Protein AF-A0A1L8ZDT9-F1 (afdb_monomer_lite)

Foldseek 3Di:
DAEQDDDVVQDNHGLLLALSNVCCVCPVVVDPDAAEYDECPDCSNVVPDPDSVVSVVSNVVSPHDYYHYD

Secondary structure (DSSP, 8-state):
-B---B-TTT-SSBGGG-HHHHHIIIIIS---S--EEEETTSHHHHTT-S-HHHHHHHHHHTT-SEEE--

Sequence (70 aa):
MIGHVNVPKISKDITSMSKSIVNIIRENLNITSIMMTDSYDMGAITRSFSNIENAIKKSLSSGVNIVLVP

pLDDT: mean 95.81, std 3.09, range [79.69, 98.19]

InterPro domains:
  IPR001764 Glycoside hydrolase, family 3, N-terminal [PF00933] (1-70)
  IPR017853 Glycoside hydrolase superfamily [SSF51445] (1-70)
  IPR036962 Glycoside hydrolase, family 3, N-terminal domain superfamily [G3DSA:3.20.20.300] (1-70)

Radius of gyration: 11.29 Å; chains: 1; bounding box: 29×17×29 Å

Organism: Borrelia bissettiae (NCBI:txid64897)

Structure (mmCIF, N/CA/C/O ba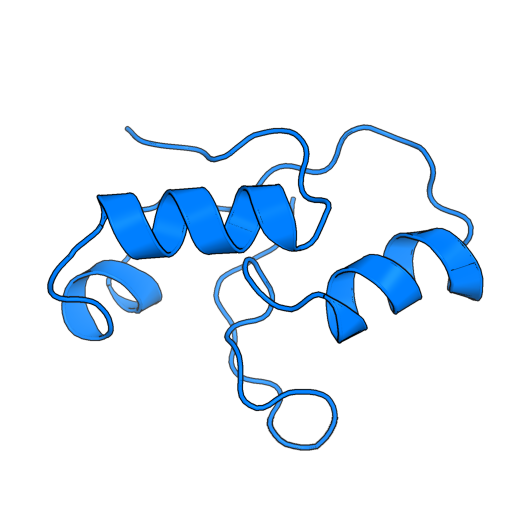ckbone):
data_AF-A0A1L8ZDT9-F1
#
_entry.id   AF-A0A1L8ZDT9-F1
#
loop_
_atom_site.group_PDB
_atom_site.id
_atom_site.type_symbol
_atom_site.label_atom_id
_atom_site.label_alt_id
_atom_site.label_comp_id
_atom_site.label_asym_id
_atom_site.label_entity_id
_atom_site.label_seq_id
_atom_site.pdbx_PDB_ins_code
_atom_site.Cartn_x
_atom_site.Cartn_y
_atom_site.Cartn_z
_atom_site.occupancy
_atom_site.B_iso_or_equiv
_atom_site.auth_seq_id
_atom_site.auth_comp_id
_atom_site.auth_asym_id
_atom_site.auth_atom_id
_atom_site.pdbx_PDB_model_num
ATOM 1 N N . MET A 1 1 ? 1.496 -5.925 7.081 1.00 93.94 1 MET A N 1
ATOM 2 C CA . MET A 1 1 ? 2.167 -5.658 5.791 1.00 93.94 1 MET A CA 1
ATOM 3 C C . MET A 1 1 ? 1.141 -5.819 4.678 1.00 93.94 1 MET A C 1
ATOM 5 O O . MET A 1 1 ? 0.308 -6.711 4.795 1.00 93.94 1 MET A O 1
ATOM 9 N N . ILE A 1 2 ? 1.144 -4.956 3.661 1.00 97.12 2 ILE A N 1
ATOM 10 C CA . ILE A 1 2 ? 0.215 -5.005 2.523 1.00 97.12 2 ILE A CA 1
ATOM 11 C C . ILE A 1 2 ? 0.984 -5.460 1.282 1.00 97.12 2 ILE A C 1
ATOM 13 O O . ILE A 1 2 ? 1.879 -4.754 0.821 1.00 97.12 2 ILE A O 1
ATOM 17 N N . GLY A 1 3 ? 0.613 -6.623 0.745 1.00 97.00 3 GLY A N 1
ATOM 18 C CA . GLY A 1 3 ? 1.211 -7.185 -0.467 1.00 97.00 3 GLY A CA 1
ATOM 19 C C . GLY A 1 3 ? 0.843 -6.428 -1.745 1.00 97.00 3 GLY A C 1
ATOM 20 O O . GLY A 1 3 ? -0.061 -5.586 -1.755 1.00 97.00 3 GLY A O 1
ATOM 21 N N . HIS A 1 4 ? 1.516 -6.771 -2.843 1.00 97.06 4 HIS A N 1
ATOM 22 C CA . HIS A 1 4 ? 1.264 -6.228 -4.179 1.00 97.06 4 HIS A CA 1
ATOM 23 C C . HIS A 1 4 ? 0.360 -7.159 -5.000 1.00 97.06 4 HIS A C 1
ATOM 25 O O . HIS A 1 4 ? 0.836 -7.962 -5.798 1.00 97.06 4 HIS A O 1
ATOM 31 N N . VAL A 1 5 ? -0.957 -7.065 -4.792 1.00 97.00 5 VAL A N 1
ATOM 32 C CA . VAL A 1 5 ? -1.957 -7.930 -5.438 1.00 97.00 5 VAL A CA 1
ATOM 33 C C . VAL A 1 5 ? -3.007 -7.091 -6.169 1.00 97.00 5 VAL A C 1
ATOM 35 O O . VAL A 1 5 ? -3.371 -6.002 -5.726 1.00 97.00 5 VAL A O 1
ATOM 38 N N . ASN A 1 6 ? -3.524 -7.616 -7.282 1.00 96.62 6 ASN A N 1
ATOM 39 C CA . ASN A 1 6 ? -4.668 -7.040 -7.985 1.00 96.62 6 ASN A CA 1
ATOM 40 C C . ASN A 1 6 ? -5.979 -7.617 -7.446 1.00 96.62 6 ASN A C 1
ATOM 42 O O . ASN A 1 6 ? -6.202 -8.826 -7.507 1.00 96.62 6 ASN A O 1
ATOM 46 N N . VAL A 1 7 ? -6.877 -6.744 -6.982 1.00 96.94 7 VAL A N 1
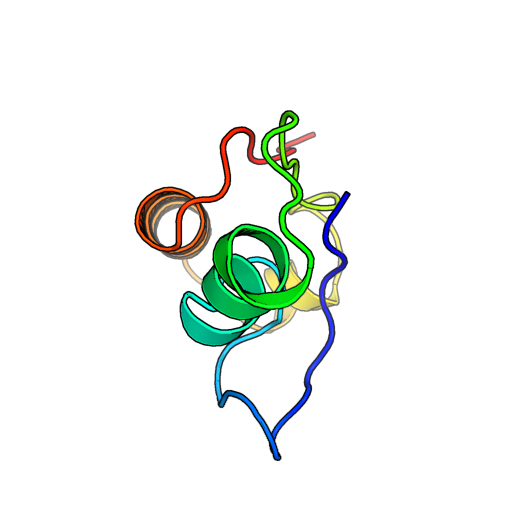ATOM 47 C CA . VAL A 1 7 ? -8.219 -7.122 -6.508 1.00 96.94 7 VAL A CA 1
ATOM 48 C C . VAL A 1 7 ? -9.274 -6.279 -7.244 1.00 96.94 7 VAL A C 1
ATOM 50 O O . VAL A 1 7 ? -9.898 -5.396 -6.652 1.00 96.94 7 VAL A O 1
ATOM 53 N N . PRO A 1 8 ? -9.497 -6.535 -8.550 1.00 96.44 8 PRO A N 1
ATOM 54 C CA . PRO A 1 8 ? -10.204 -5.620 -9.457 1.00 96.44 8 PRO A CA 1
ATOM 55 C C . PRO A 1 8 ? -11.678 -5.385 -9.107 1.00 96.44 8 PRO A C 1
ATOM 57 O O . PRO A 1 8 ? -12.251 -4.379 -9.512 1.00 96.44 8 PRO A O 1
ATOM 60 N N . LYS A 1 9 ? -12.298 -6.292 -8.342 1.00 97.81 9 LYS A N 1
ATOM 61 C CA . LYS A 1 9 ? -13.671 -6.117 -7.843 1.00 97.81 9 LYS A CA 1
ATOM 62 C C . LYS A 1 9 ? -13.782 -5.067 -6.728 1.00 97.81 9 LYS A C 1
ATOM 64 O O . LYS A 1 9 ? -14.887 -4.622 -6.451 1.00 97.81 9 LYS A O 1
ATOM 69 N N . ILE A 1 10 ? -12.668 -4.697 -6.089 1.00 96.75 10 ILE A N 1
ATOM 70 C CA . ILE A 1 10 ? -12.619 -3.724 -4.986 1.00 96.75 10 ILE A CA 1
ATOM 71 C C . ILE A 1 10 ? -11.898 -2.448 -5.425 1.00 96.75 10 ILE A C 1
ATOM 73 O O . ILE A 1 10 ? -12.360 -1.345 -5.151 1.00 96.75 10 ILE A O 1
ATOM 77 N N . SER A 1 11 ? -10.761 -2.582 -6.108 1.00 97.19 11 SER A N 1
ATOM 78 C CA . SER A 1 11 ? -9.973 -1.446 -6.576 1.00 97.19 11 SER A CA 1
ATOM 79 C C . SER A 1 11 ? -9.245 -1.779 -7.870 1.00 97.19 11 SER A C 1
ATOM 81 O O . SER A 1 11 ? -8.812 -2.910 -8.078 1.00 97.19 11 SER A O 1
ATOM 83 N N . LYS A 1 12 ? -9.086 -0.772 -8.733 1.00 95.62 12 LYS A N 1
ATOM 84 C CA . LYS A 1 12 ? -8.228 -0.861 -9.924 1.00 95.62 12 LYS A CA 1
ATOM 85 C C . LYS A 1 12 ? -6.743 -0.703 -9.588 1.00 95.62 12 LYS A C 1
ATOM 87 O O . LYS A 1 12 ? -5.902 -1.009 -10.425 1.00 95.62 12 LYS A O 1
ATOM 92 N N . ASP A 1 13 ? -6.438 -0.224 -8.387 1.00 95.50 13 ASP A N 1
ATOM 93 C CA . ASP A 1 13 ? -5.074 -0.088 -7.901 1.00 95.50 13 ASP A CA 1
ATOM 94 C C . ASP A 1 13 ? -4.592 -1.393 -7.268 1.00 95.50 13 ASP A C 1
ATOM 96 O O . ASP A 1 13 ? -5.374 -2.149 -6.685 1.00 95.50 13 ASP A O 1
ATOM 100 N N . ILE A 1 14 ? -3.280 -1.619 -7.321 1.00 96.50 14 ILE A N 1
ATOM 101 C CA . ILE A 1 14 ? -2.633 -2.655 -6.513 1.00 96.50 14 ILE A CA 1
ATOM 102 C C . ILE A 1 14 ? -2.894 -2.357 -5.035 1.00 96.50 14 ILE A C 1
ATOM 104 O O . ILE A 1 14 ? -2.845 -1.205 -4.600 1.00 96.50 14 ILE A O 1
ATOM 108 N N . THR A 1 15 ? -3.147 -3.405 -4.256 1.00 97.62 15 THR A N 1
ATOM 109 C CA . THR A 1 15 ? -3.562 -3.329 -2.848 1.00 97.62 15 THR A CA 1
ATOM 110 C C . THR A 1 15 ? -2.700 -2.409 -1.982 1.00 97.62 15 THR A C 1
ATOM 112 O O . THR A 1 15 ? -3.248 -1.631 -1.208 1.00 97.62 15 THR A O 1
ATOM 115 N N . SER A 1 16 ? -1.375 -2.425 -2.143 1.00 97.00 16 SER A N 1
ATOM 116 C CA . SER A 1 16 ? -0.438 -1.571 -1.389 1.00 97.00 16 SER A CA 1
ATOM 117 C C . SER A 1 16 ? -0.541 -0.070 -1.691 1.00 97.00 16 SER A C 1
ATOM 119 O O . SER A 1 16 ? 0.015 0.727 -0.949 1.00 97.00 16 SER A O 1
ATOM 121 N N . MET A 1 17 ? -1.205 0.303 -2.787 1.00 96.69 17 MET A N 1
ATOM 122 C CA . MET A 1 17 ? -1.401 1.678 -3.265 1.00 96.69 17 MET A CA 1
ATOM 123 C C . MET A 1 17 ? -2.877 2.098 -3.259 1.00 96.69 17 MET A C 1
ATOM 125 O O . MET A 1 17 ? -3.214 3.190 -3.716 1.00 96.69 17 MET A O 1
ATOM 129 N N . SER A 1 18 ? -3.772 1.222 -2.801 1.00 97.94 18 SER A N 1
ATOM 130 C CA . SER A 1 18 ? -5.212 1.406 -2.928 1.00 97.94 18 SER A CA 1
ATOM 131 C C . SER A 1 18 ? -5.806 2.023 -1.668 1.00 97.94 18 SER A C 1
ATOM 133 O O . SER A 1 18 ? -5.881 1.376 -0.622 1.00 97.94 18 SER A O 1
ATOM 135 N N . LYS A 1 19 ? -6.330 3.249 -1.788 1.00 97.94 19 LYS A N 1
ATOM 136 C CA . LYS A 1 19 ? -7.033 3.920 -0.683 1.00 97.94 19 LYS A CA 1
ATOM 137 C C . LYS A 1 19 ? -8.252 3.122 -0.211 1.00 97.94 19 LYS A C 1
ATOM 139 O O . LYS A 1 19 ? -8.498 3.040 0.982 1.00 97.94 19 LYS A O 1
ATOM 144 N N . SER A 1 20 ? -8.986 2.482 -1.123 1.00 98.12 20 SER A N 1
ATOM 145 C CA . SER A 1 20 ? -10.139 1.642 -0.767 1.00 98.12 20 SER A CA 1
ATOM 146 C C . SER A 1 20 ? -9.734 0.453 0.105 1.00 98.12 20 SER A C 1
ATOM 148 O O . SER A 1 20 ? -10.407 0.158 1.086 1.00 98.12 20 SER A O 1
ATOM 150 N N . ILE A 1 21 ? -8.617 -0.208 -0.218 1.00 98.19 21 ILE A N 1
ATOM 151 C CA . ILE A 1 21 ? -8.092 -1.324 0.581 1.00 98.19 21 ILE A CA 1
ATOM 152 C C . ILE A 1 21 ? -7.600 -0.829 1.941 1.00 98.19 21 ILE A C 1
ATOM 154 O O . ILE A 1 21 ? -7.921 -1.432 2.962 1.00 98.19 21 ILE A O 1
ATOM 158 N N . VAL A 1 22 ? -6.873 0.290 1.966 1.00 97.62 22 VAL A N 1
ATOM 159 C CA . VAL A 1 22 ? -6.415 0.909 3.214 1.00 97.62 22 VAL A CA 1
ATOM 160 C C . VAL A 1 22 ? -7.595 1.285 4.113 1.00 97.62 22 VAL A C 1
ATOM 162 O O . VAL A 1 22 ? -7.576 0.952 5.295 1.00 97.62 22 VAL A O 1
ATOM 165 N N . ASN A 1 23 ? -8.647 1.893 3.565 1.00 97.75 23 ASN A N 1
ATOM 166 C CA . ASN A 1 23 ? -9.852 2.234 4.318 1.00 97.75 23 ASN A CA 1
ATOM 167 C C . ASN A 1 23 ? -10.564 0.993 4.857 1.00 97.75 23 ASN A C 1
ATOM 169 O O . ASN A 1 23 ? -10.953 0.991 6.015 1.00 97.75 23 ASN A O 1
ATOM 173 N N . ILE A 1 24 ? -10.666 -0.098 4.090 1.00 97.88 24 ILE A N 1
ATOM 174 C CA . ILE A 1 24 ? -11.225 -1.355 4.614 1.00 97.88 24 ILE A CA 1
ATOM 175 C C . ILE A 1 24 ? -10.431 -1.828 5.842 1.00 97.88 24 ILE A C 1
ATOM 177 O O . ILE A 1 24 ? -11.024 -2.216 6.844 1.00 97.88 24 ILE A O 1
ATOM 181 N N . ILE A 1 25 ? -9.098 -1.764 5.800 1.00 97.31 25 ILE A N 1
ATOM 182 C CA . ILE A 1 25 ? -8.254 -2.175 6.932 1.00 97.31 25 ILE A CA 1
ATOM 183 C C . ILE A 1 25 ? -8.429 -1.229 8.132 1.00 97.31 25 ILE A C 1
ATOM 185 O O . ILE A 1 25 ? -8.567 -1.686 9.267 1.00 97.31 25 ILE A O 1
ATOM 189 N N . ARG A 1 26 ? -8.432 0.086 7.894 1.00 96.19 26 ARG A N 1
ATOM 190 C CA . ARG A 1 26 ? -8.528 1.109 8.945 1.00 96.19 26 ARG A CA 1
ATOM 191 C C . ARG A 1 26 ? -9.910 1.190 9.577 1.00 96.19 26 ARG A C 1
ATOM 193 O O . ARG A 1 26 ? -10.013 1.226 10.795 1.00 96.19 26 ARG A O 1
ATOM 200 N N . GLU A 1 27 ? -10.942 1.252 8.750 1.00 97.12 27 GLU A N 1
ATOM 201 C CA . GLU A 1 27 ? -12.304 1.616 9.140 1.00 97.12 27 GLU A CA 1
ATOM 202 C C . GLU A 1 27 ? -13.145 0.359 9.377 1.00 97.12 27 GLU A C 1
ATOM 204 O O . GLU A 1 27 ? -13.754 0.221 10.434 1.00 97.12 27 GLU A O 1
ATOM 209 N N . ASN A 1 28 ? -13.130 -0.601 8.445 1.00 97.56 28 ASN A N 1
ATOM 210 C CA . ASN A 1 28 ? -14.008 -1.774 8.540 1.00 97.56 28 ASN A CA 1
ATOM 211 C C . ASN A 1 28 ? -13.433 -2.854 9.461 1.00 97.56 28 ASN A C 1
ATOM 213 O O . ASN A 1 28 ? -14.178 -3.505 10.188 1.00 97.56 28 ASN A O 1
ATOM 217 N N . LEU A 1 29 ? -12.113 -3.062 9.418 1.00 97.38 29 LEU A N 1
ATOM 218 C CA . LEU A 1 29 ? -11.417 -4.011 10.294 1.00 97.38 29 LEU A CA 1
ATOM 219 C C . LEU A 1 29 ? -10.916 -3.361 11.591 1.00 97.38 29 LEU A C 1
ATOM 221 O O . LEU A 1 29 ? -10.427 -4.069 12.468 1.00 97.38 29 LEU A O 1
ATOM 225 N N . ASN A 1 30 ? -11.042 -2.035 11.721 1.00 97.00 30 ASN A N 1
ATOM 226 C CA . ASN A 1 30 ? -10.622 -1.257 12.889 1.00 97.00 30 ASN A CA 1
ATOM 227 C C . ASN A 1 30 ? -9.145 -1.479 13.291 1.00 97.00 30 ASN A C 1
ATOM 229 O O . ASN A 1 30 ? -8.797 -1.517 14.472 1.00 97.00 30 ASN A O 1
ATOM 233 N N . ILE A 1 31 ? -8.254 -1.654 12.309 1.00 96.62 31 ILE A N 1
ATOM 234 C CA . ILE A 1 31 ? -6.820 -1.847 12.556 1.00 96.62 31 ILE A CA 1
ATOM 235 C C . ILE A 1 31 ? -6.111 -0.491 12.486 1.00 96.62 31 ILE A C 1
ATOM 237 O O . ILE A 1 31 ? -5.901 0.076 11.413 1.00 96.62 31 ILE A O 1
ATOM 241 N N . THR A 1 32 ? -5.673 0.022 13.635 1.00 93.88 32 THR A N 1
ATOM 242 C CA . THR A 1 32 ? -5.006 1.335 13.767 1.00 93.88 32 THR A CA 1
ATOM 243 C C . THR A 1 32 ? -3.477 1.253 13.859 1.00 93.88 32 THR A C 1
ATOM 245 O O . THR A 1 32 ? -2.795 2.275 13.819 1.00 93.88 32 THR A O 1
ATOM 248 N N . SER A 1 33 ? -2.909 0.044 13.877 1.00 96.19 33 SER A N 1
ATOM 249 C CA . SER A 1 33 ? -1.459 -0.196 13.909 1.00 96.19 33 SER A CA 1
ATOM 250 C C . SER A 1 33 ? -0.728 0.279 12.642 1.00 96.19 33 SER A C 1
ATOM 252 O O . SER A 1 33 ? -1.340 0.629 11.632 1.00 96.19 33 SER A O 1
ATOM 254 N N . ILE A 1 34 ? 0.605 0.285 12.672 1.00 97.38 34 ILE A N 1
ATOM 255 C CA . ILE A 1 34 ? 1.432 0.672 11.521 1.00 97.38 34 ILE A CA 1
ATOM 256 C C . ILE A 1 34 ? 1.169 -0.264 10.332 1.00 97.38 34 ILE A C 1
ATOM 258 O O . ILE A 1 34 ? 1.223 -1.488 10.457 1.00 97.38 34 ILE A O 1
ATOM 262 N N . MET A 1 35 ? 0.928 0.323 9.159 1.00 97.19 35 MET A N 1
ATOM 263 C CA . MET A 1 35 ? 0.850 -0.387 7.887 1.00 97.19 35 MET A CA 1
ATOM 264 C C . MET A 1 35 ? 2.085 -0.098 7.045 1.00 97.19 35 MET A C 1
ATOM 266 O O . MET A 1 35 ? 2.466 1.051 6.830 1.00 97.19 35 MET A O 1
ATOM 270 N N . MET A 1 36 ? 2.674 -1.174 6.548 1.00 97.88 36 MET A N 1
ATOM 271 C CA . MET A 1 36 ? 3.880 -1.197 5.732 1.00 97.88 36 MET A CA 1
ATOM 272 C C . MET A 1 36 ? 3.569 -1.913 4.416 1.00 97.88 36 MET A C 1
ATOM 274 O O . MET A 1 36 ? 2.844 -2.913 4.448 1.00 97.88 36 MET A O 1
ATOM 278 N N . THR A 1 37 ? 4.103 -1.442 3.291 1.00 98.00 37 THR A N 1
ATOM 279 C CA . THR A 1 37 ? 4.049 -2.188 2.021 1.00 98.00 37 THR A CA 1
ATOM 280 C C . THR A 1 37 ? 5.000 -3.381 2.039 1.00 98.00 37 THR A C 1
ATOM 282 O O . THR A 1 37 ? 5.960 -3.408 2.804 1.00 98.00 37 THR A O 1
ATOM 285 N N . ASP A 1 38 ? 4.756 -4.349 1.164 1.00 97.31 38 ASP A N 1
ATOM 286 C CA . ASP A 1 38 ? 5.814 -5.259 0.720 1.00 97.31 38 ASP A CA 1
ATOM 287 C C . ASP A 1 38 ? 6.899 -4.496 -0.076 1.00 97.31 38 ASP A C 1
ATOM 289 O O . ASP A 1 38 ? 6.786 -3.281 -0.297 1.00 97.31 38 ASP A O 1
ATOM 293 N N . SER A 1 39 ? 7.968 -5.193 -0.454 1.00 96.69 39 SER A N 1
ATOM 294 C CA . SER A 1 39 ? 9.130 -4.618 -1.130 1.00 96.69 39 SER A CA 1
ATOM 295 C C . SER A 1 39 ? 8.796 -4.044 -2.508 1.00 96.69 39 SER A C 1
ATOM 297 O O . SER A 1 39 ? 8.261 -4.724 -3.387 1.00 96.69 39 SER A O 1
ATOM 299 N N . TYR A 1 40 ? 9.223 -2.804 -2.736 1.00 96.12 40 TYR A N 1
ATOM 300 C CA . TYR A 1 40 ? 9.069 -2.123 -4.019 1.00 96.12 40 TYR A CA 1
ATOM 301 C C . TYR A 1 40 ? 9.964 -2.669 -5.139 1.00 96.12 40 TYR A C 1
ATOM 303 O O . TYR A 1 40 ? 9.687 -2.393 -6.307 1.00 96.12 40 TYR A O 1
ATOM 311 N N . ASP A 1 41 ? 10.947 -3.515 -4.818 1.00 94.56 41 ASP A N 1
ATOM 312 C CA . ASP A 1 41 ? 11.756 -4.233 -5.812 1.00 94.56 41 ASP A CA 1
ATOM 313 C C . ASP A 1 41 ? 11.019 -5.425 -6.437 1.00 94.56 41 ASP A C 1
ATOM 315 O O . ASP A 1 41 ? 11.472 -6.016 -7.423 1.00 94.56 41 ASP A O 1
ATOM 319 N N . MET A 1 42 ? 9.854 -5.799 -5.901 1.00 95.19 42 MET A N 1
ATOM 320 C CA . MET A 1 42 ? 9.076 -6.907 -6.440 1.00 95.19 42 MET A CA 1
ATOM 321 C C . MET A 1 42 ? 8.620 -6.639 -7.877 1.00 95.19 42 MET A C 1
ATOM 323 O O . MET A 1 42 ? 8.138 -5.559 -8.221 1.00 95.19 42 MET A O 1
ATOM 327 N N . GLY A 1 43 ? 8.646 -7.691 -8.702 1.00 94.25 43 GLY A N 1
ATOM 328 C CA . GLY A 1 43 ? 8.203 -7.652 -10.100 1.00 94.25 43 GLY A CA 1
ATOM 329 C C . GLY A 1 43 ? 6.770 -7.145 -10.304 1.00 94.25 43 GLY A C 1
ATOM 330 O O . GLY A 1 43 ? 6.463 -6.603 -11.360 1.00 94.25 43 GLY A O 1
ATOM 331 N N . ALA A 1 44 ? 5.903 -7.279 -9.296 1.00 94.19 44 ALA A N 1
ATOM 332 C CA . ALA A 1 44 ? 4.545 -6.735 -9.319 1.00 94.19 44 ALA A CA 1
ATOM 333 C C . ALA A 1 44 ? 4.521 -5.196 -9.415 1.00 94.19 44 ALA A C 1
ATOM 335 O O . ALA A 1 44 ? 3.587 -4.634 -9.990 1.00 94.19 44 ALA A O 1
ATOM 336 N N . ILE A 1 45 ? 5.554 -4.527 -8.893 1.00 95.19 45 ILE A N 1
ATOM 337 C CA . ILE A 1 45 ? 5.730 -3.074 -8.944 1.00 95.19 45 ILE A CA 1
ATOM 338 C C . ILE A 1 45 ? 6.669 -2.699 -10.086 1.00 95.19 45 ILE A C 1
ATOM 340 O O . ILE A 1 45 ? 6.258 -1.969 -10.985 1.00 95.19 45 ILE A O 1
ATOM 344 N N . THR A 1 46 ? 7.882 -3.252 -10.123 1.00 93.94 46 THR A N 1
ATOM 345 C CA . THR A 1 46 ? 8.920 -2.843 -11.090 1.00 93.94 46 THR A CA 1
ATOM 346 C C . THR A 1 46 ? 8.539 -3.086 -12.552 1.00 93.94 46 THR A C 1
ATOM 348 O O . THR A 1 46 ? 9.018 -2.378 -13.433 1.00 93.94 46 THR A O 1
ATOM 351 N N . ARG A 1 47 ? 7.638 -4.037 -12.841 1.00 92.12 47 ARG A N 1
ATOM 352 C CA . ARG A 1 47 ? 7.111 -4.262 -14.204 1.00 92.12 47 ARG A CA 1
ATOM 353 C C . ARG A 1 47 ? 5.873 -3.428 -14.534 1.00 92.12 47 ARG A C 1
ATOM 355 O O . ARG A 1 47 ? 5.547 -3.279 -15.707 1.00 92.12 47 ARG A O 1
ATOM 362 N N . SER A 1 48 ? 5.177 -2.920 -13.520 1.00 87.75 48 SER A N 1
ATOM 363 C CA . SER A 1 48 ? 3.899 -2.208 -13.667 1.00 87.75 48 SER A CA 1
ATOM 364 C C . SER A 1 48 ? 4.059 -0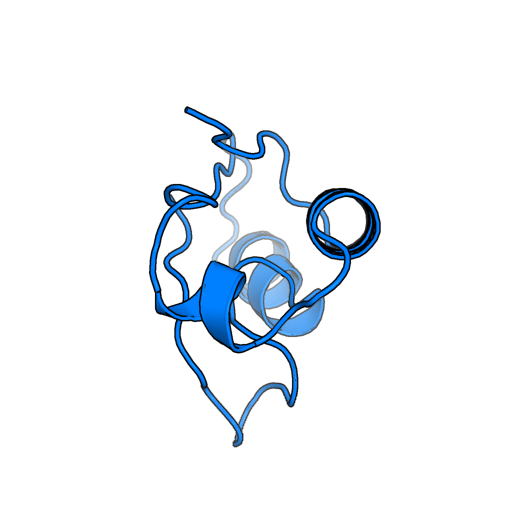.686 -13.603 1.00 87.75 48 SER A C 1
ATOM 366 O O . SER A 1 48 ? 3.185 0.039 -14.075 1.00 87.75 48 SER A O 1
ATOM 368 N N . PHE A 1 49 ? 5.161 -0.192 -13.032 1.00 89.00 49 PHE A N 1
ATOM 369 C CA . PHE A 1 49 ? 5.433 1.234 -12.867 1.00 89.00 49 PHE A CA 1
ATOM 370 C C . PHE A 1 49 ? 6.830 1.573 -13.370 1.00 89.00 49 PHE A C 1
ATOM 372 O O . PHE A 1 49 ? 7.827 1.096 -12.842 1.00 89.00 49 PHE A O 1
ATOM 379 N N . SER A 1 50 ? 6.898 2.460 -14.361 1.00 85.38 50 SER A N 1
ATOM 380 C CA . SER A 1 50 ? 8.159 3.009 -14.868 1.00 85.38 50 SER A CA 1
ATOM 381 C C . SER A 1 50 ? 8.744 4.099 -13.965 1.00 85.38 50 SER A C 1
ATOM 383 O O . SER A 1 50 ? 9.944 4.349 -14.003 1.00 85.38 50 SER A O 1
ATOM 385 N N . ASN A 1 51 ? 7.911 4.750 -13.148 1.00 91.81 51 ASN A N 1
ATOM 386 C CA . ASN A 1 51 ? 8.327 5.768 -12.189 1.00 91.81 51 ASN A CA 1
ATOM 387 C C . ASN A 1 51 ? 7.993 5.304 -10.765 1.00 91.81 51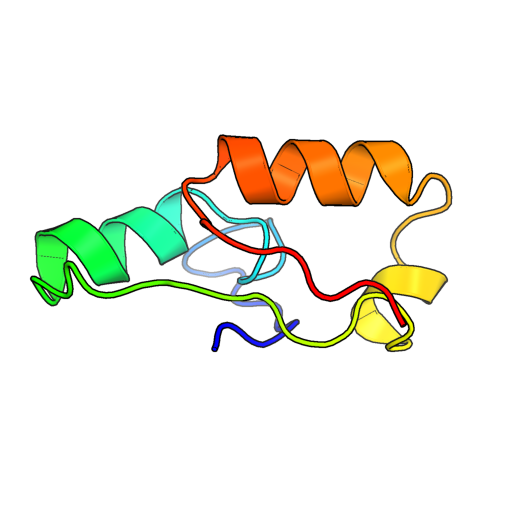 ASN A C 1
ATOM 389 O O . ASN A 1 51 ? 6.844 5.390 -10.320 1.00 91.81 51 ASN A O 1
ATOM 393 N N . ILE A 1 52 ? 9.018 4.820 -10.063 1.00 92.88 52 ILE A N 1
ATOM 394 C CA . ILE A 1 52 ? 8.883 4.277 -8.710 1.00 92.88 52 ILE A CA 1
ATOM 395 C C . ILE A 1 52 ? 8.509 5.355 -7.684 1.00 92.88 52 ILE A C 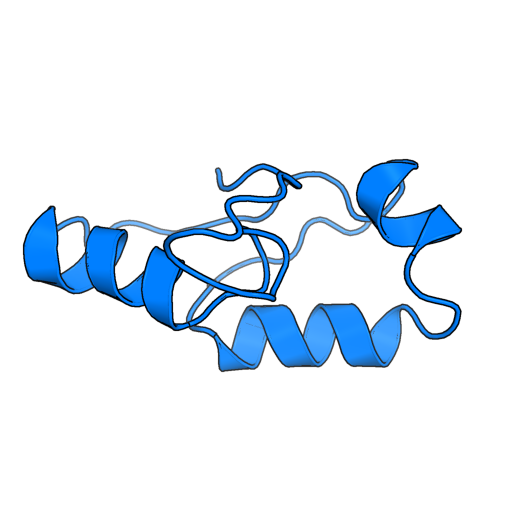1
ATOM 397 O O . ILE A 1 52 ? 7.713 5.097 -6.785 1.00 92.88 52 ILE A O 1
ATOM 401 N N . GLU A 1 53 ? 8.987 6.589 -7.858 1.00 94.19 53 GLU A N 1
ATOM 402 C CA . GLU A 1 53 ? 8.687 7.716 -6.970 1.00 94.19 53 GLU A CA 1
ATOM 403 C C . GLU A 1 53 ? 7.181 8.011 -6.935 1.00 94.19 53 GLU A C 1
ATOM 405 O O . GLU A 1 53 ? 6.595 8.207 -5.868 1.00 94.19 53 GLU A O 1
ATOM 410 N N . ASN A 1 54 ? 6.525 7.968 -8.098 1.00 93.69 54 ASN A N 1
ATOM 411 C CA . ASN A 1 54 ? 5.077 8.141 -8.190 1.00 93.69 54 ASN A CA 1
ATOM 412 C C . ASN A 1 54 ? 4.317 7.008 -7.488 1.00 93.69 54 ASN A C 1
ATOM 414 O O . ASN A 1 54 ? 3.310 7.270 -6.827 1.00 93.69 54 ASN A O 1
ATOM 418 N N . ALA A 1 55 ? 4.795 5.764 -7.590 1.00 94.38 55 ALA A N 1
ATOM 419 C CA . ALA A 1 55 ? 4.201 4.624 -6.891 1.00 94.38 55 ALA A CA 1
ATOM 420 C C . ALA A 1 55 ? 4.338 4.762 -5.360 1.00 94.38 55 ALA A C 1
ATOM 422 O O . ALA A 1 55 ? 3.366 4.563 -4.625 1.00 94.38 55 ALA A O 1
ATOM 423 N N . ILE A 1 56 ? 5.507 5.206 -4.883 1.00 96.50 56 ILE A N 1
ATOM 424 C CA . ILE A 1 56 ? 5.768 5.482 -3.461 1.00 96.50 56 ILE A CA 1
ATOM 425 C C . ILE A 1 56 ? 4.818 6.577 -2.956 1.00 96.50 56 ILE A C 1
ATOM 427 O O . ILE A 1 56 ? 4.085 6.369 -1.985 1.00 96.50 56 ILE A O 1
ATOM 431 N N . LYS A 1 57 ? 4.757 7.722 -3.654 1.00 96.75 57 LYS A N 1
ATOM 432 C CA . LYS A 1 57 ? 3.848 8.836 -3.327 1.00 96.75 57 LYS A CA 1
ATOM 433 C C . LYS A 1 57 ? 2.389 8.389 -3.286 1.00 96.75 57 LYS A C 1
ATOM 435 O O . LYS A 1 57 ? 1.647 8.793 -2.388 1.00 96.75 57 LYS A O 1
ATOM 440 N N . LYS A 1 58 ? 1.981 7.528 -4.221 1.00 96.25 58 LYS A N 1
ATOM 441 C CA . LYS A 1 58 ? 0.630 6.963 -4.263 1.00 96.25 58 LYS A CA 1
ATOM 442 C C . LYS A 1 58 ? 0.332 6.088 -3.043 1.00 96.25 58 LYS A C 1
ATOM 444 O O . LYS A 1 58 ? -0.734 6.245 -2.453 1.00 96.25 58 LYS A O 1
ATOM 449 N N . SER A 1 59 ? 1.265 5.238 -2.611 1.00 97.38 59 SER A N 1
ATOM 450 C CA . SER A 1 59 ? 1.082 4.429 -1.391 1.00 97.38 59 SER A CA 1
ATOM 451 C C . SER A 1 59 ? 0.933 5.272 -0.139 1.00 97.38 59 SER A C 1
ATOM 453 O O . SER A 1 59 ? -0.001 5.057 0.632 1.00 97.38 59 SER A O 1
ATOM 455 N N . LEU A 1 60 ? 1.794 6.272 0.039 1.00 98.06 60 LEU A N 1
ATOM 456 C CA . LEU A 1 60 ? 1.704 7.173 1.188 1.00 98.06 60 LEU A CA 1
ATOM 457 C C . LEU A 1 60 ? 0.372 7.936 1.182 1.00 98.06 60 LEU A C 1
ATOM 459 O O . LEU A 1 60 ? -0.334 7.977 2.187 1.00 98.06 60 LEU A O 1
ATOM 463 N N . SER A 1 61 ? -0.039 8.440 0.015 1.00 97.88 61 SER A N 1
ATOM 464 C CA . SER A 1 61 ? -1.319 9.143 -0.160 1.00 97.88 61 SER A CA 1
ATOM 465 C C . SER A 1 61 ? -2.540 8.242 0.062 1.00 97.88 61 SER A C 1
ATOM 467 O O . SER A 1 61 ? -3.625 8.735 0.369 1.00 97.88 61 SER A O 1
ATOM 469 N N . SER A 1 62 ? -2.383 6.922 -0.084 1.00 97.25 62 SER A N 1
ATOM 470 C CA . SER A 1 62 ? -3.444 5.951 0.193 1.00 97.25 62 SER A CA 1
ATOM 471 C C . SER A 1 62 ? -3.664 5.701 1.690 1.00 97.25 62 SER A C 1
ATOM 473 O O . SER A 1 62 ? -4.694 5.142 2.048 1.00 97.25 62 SER A O 1
ATOM 475 N N . GLY A 1 63 ? -2.745 6.152 2.555 1.00 96.75 63 GLY A N 1
ATOM 476 C CA . GLY A 1 63 ? -2.815 6.004 4.014 1.00 96.75 63 GL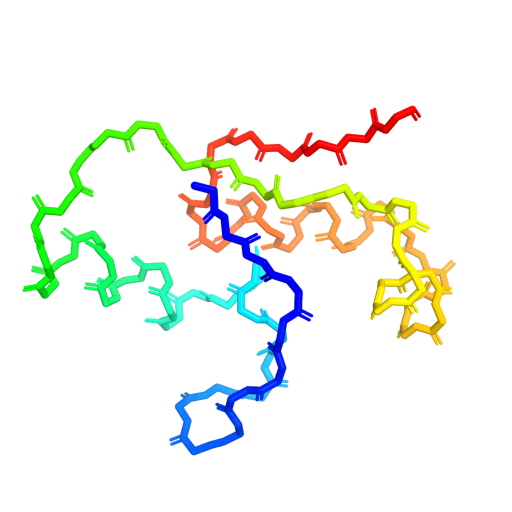Y A CA 1
ATOM 477 C C . GLY A 1 63 ? -1.902 4.916 4.592 1.00 96.75 63 GLY A C 1
ATOM 478 O O . GLY A 1 63 ? -2.001 4.595 5.780 1.00 96.75 63 GLY A O 1
ATOM 479 N N . VAL A 1 64 ? -1.009 4.343 3.779 1.00 97.75 64 VAL A N 1
ATOM 480 C CA . VAL A 1 64 ? 0.076 3.476 4.264 1.00 97.75 64 VAL A CA 1
ATOM 481 C C . VAL A 1 64 ? 1.121 4.322 4.998 1.00 97.75 64 VAL A C 1
ATOM 483 O O . VAL A 1 64 ? 1.416 5.440 4.587 1.00 97.75 64 VAL A O 1
ATOM 486 N N . ASN A 1 65 ? 1.690 3.799 6.088 1.00 98.19 65 ASN A N 1
ATOM 487 C CA . ASN A 1 65 ? 2.651 4.537 6.912 1.00 98.19 65 ASN A CA 1
ATOM 488 C C . ASN A 1 65 ? 4.091 4.405 6.413 1.00 98.19 65 ASN A C 1
ATOM 490 O O . ASN A 1 65 ? 4.839 5.375 6.451 1.00 98.19 65 ASN A O 1
ATOM 494 N N . ILE A 1 66 ? 4.487 3.201 5.995 1.00 98.19 66 ILE A N 1
ATOM 495 C CA . ILE A 1 66 ? 5.863 2.888 5.598 1.00 98.19 66 ILE A CA 1
ATOM 496 C C . ILE A 1 66 ? 5.848 2.219 4.226 1.00 98.19 66 ILE A C 1
ATOM 498 O O . ILE A 1 66 ? 5.110 1.259 4.001 1.00 98.19 66 ILE A O 1
ATOM 502 N N . VAL A 1 67 ? 6.692 2.705 3.322 1.00 97.88 67 VAL A N 1
ATOM 503 C CA . VAL A 1 67 ? 6.967 2.049 2.042 1.00 97.88 67 VAL A CA 1
ATOM 504 C C . VAL A 1 67 ? 8.332 1.382 2.135 1.00 97.88 67 VAL A C 1
ATOM 506 O O . VAL A 1 67 ? 9.312 2.043 2.472 1.00 97.88 67 VAL A O 1
ATOM 509 N N . LEU A 1 68 ? 8.384 0.075 1.882 1.00 97.69 68 LEU A N 1
ATOM 510 C CA . LEU A 1 68 ? 9.628 -0.689 1.912 1.00 97.69 68 LEU A CA 1
ATOM 511 C C . LEU A 1 68 ? 10.342 -0.563 0.561 1.00 97.69 68 LEU A C 1
ATOM 513 O O . LEU A 1 68 ? 9.903 -1.148 -0.428 1.00 97.69 68 LEU A O 1
ATOM 517 N N . VAL A 1 69 ? 11.438 0.194 0.542 1.00 93.75 69 VAL A N 1
ATOM 518 C CA . VAL A 1 69 ? 12.357 0.329 -0.598 1.00 93.75 69 VAL A CA 1
ATOM 519 C C . VAL A 1 69 ? 13.692 -0.298 -0.178 1.00 93.75 69 VAL A C 1
ATOM 521 O O . VAL A 1 69 ? 14.312 0.250 0.736 1.00 93.75 69 VAL A O 1
ATOM 524 N N . PRO A 1 70 ? 14.073 -1.466 -0.724 1.00 79.69 70 PRO A N 1
ATOM 525 C CA . PRO A 1 70 ? 15.360 -2.102 -0.436 1.00 79.69 70 PRO A CA 1
ATOM 526 C C . PRO A 1 70 ? 16.568 -1.369 -1.031 1.00 79.69 70 PRO A C 1
ATOM 528 O O . PRO A 1 70 ? 16.385 -0.550 -1.961 1.00 79.69 70 PRO A O 1
#